Protein AF-A0A448MRI3-F1 (afdb_monomer)

Structure (mmCIF, N/CA/C/O backbone):
data_AF-A0A448MRI3-F1
#
_entry.id   AF-A0A448MRI3-F1
#
loop_
_atom_site.group_PDB
_atom_site.id
_atom_site.type_symbol
_atom_site.label_atom_id
_atom_site.label_alt_id
_atom_site.label_comp_id
_atom_site.label_asym_id
_atom_site.label_entity_id
_atom_site.label_seq_id
_atom_site.pdbx_PDB_ins_code
_atom_site.Cartn_x
_atom_site.Cartn_y
_atom_site.Cartn_z
_atom_site.occupancy
_atom_site.B_iso_or_equiv
_atom_site.auth_seq_id
_atom_site.auth_comp_id
_atom_site.auth_asym_id
_atom_site.auth_atom_id
_atom_site.pdbx_PDB_model_num
ATOM 1 N N . MET A 1 1 ? 18.150 -13.653 -16.104 1.00 41.75 1 MET A N 1
ATOM 2 C CA . MET A 1 1 ? 16.928 -14.267 -16.677 1.00 41.75 1 MET A CA 1
ATOM 3 C C . MET A 1 1 ? 15.712 -14.240 -15.730 1.00 41.75 1 MET A C 1
ATOM 5 O O . MET A 1 1 ? 14.700 -14.810 -16.100 1.00 41.75 1 MET A O 1
ATOM 9 N N . GLY A 1 2 ? 15.746 -13.558 -14.570 1.00 56.44 2 GLY A N 1
ATOM 10 C CA . GLY A 1 2 ? 14.645 -13.609 -13.586 1.00 56.44 2 GLY A CA 1
ATOM 11 C C . GLY A 1 2 ? 13.489 -12.618 -13.797 1.00 56.44 2 GLY A C 1
ATOM 12 O O . GLY A 1 2 ? 12.337 -12.988 -13.607 1.00 56.44 2 GLY A O 1
ATOM 13 N N . SER A 1 3 ? 13.754 -11.389 -14.257 1.00 57.41 3 SER A N 1
ATOM 14 C CA . SER A 1 3 ? 12.720 -10.339 -14.338 1.00 57.41 3 SER A CA 1
ATOM 15 C C . SER A 1 3 ? 11.561 -10.692 -15.276 1.00 57.41 3 SER A C 1
ATOM 17 O O . SER A 1 3 ? 10.407 -10.563 -14.894 1.00 57.41 3 SER A O 1
ATOM 19 N N . LYS A 1 4 ? 11.847 -11.243 -16.464 1.00 60.16 4 LYS A N 1
ATOM 20 C CA . LYS A 1 4 ? 10.817 -11.618 -17.455 1.00 60.16 4 LYS A CA 1
ATOM 21 C C . LYS A 1 4 ? 9.799 -12.648 -16.952 1.00 60.16 4 LYS A C 1
ATOM 23 O O . LYS A 1 4 ? 8.651 -12.596 -17.378 1.00 60.16 4 LYS A O 1
ATOM 28 N N . GLN A 1 5 ? 10.209 -13.588 -16.098 1.00 63.31 5 GLN A N 1
ATOM 29 C CA . GLN A 1 5 ? 9.302 -14.613 -15.567 1.00 63.31 5 GLN A CA 1
ATOM 30 C C . GLN A 1 5 ? 8.370 -14.029 -14.501 1.00 63.31 5 GLN A C 1
ATOM 32 O O . GLN A 1 5 ? 7.175 -14.301 -14.532 1.00 63.31 5 GLN A O 1
ATOM 37 N N . ILE A 1 6 ? 8.895 -13.171 -13.624 1.00 65.81 6 ILE A N 1
ATOM 38 C CA . ILE A 1 6 ? 8.119 -12.489 -12.577 1.00 65.81 6 ILE A CA 1
ATOM 39 C C . ILE A 1 6 ? 7.065 -11.571 -13.212 1.00 65.81 6 ILE A C 1
ATOM 41 O O . ILE A 1 6 ? 5.888 -11.635 -12.868 1.00 65.81 6 ILE A O 1
ATOM 45 N N . THR A 1 7 ? 7.468 -10.794 -14.222 1.00 66.19 7 THR A N 1
ATOM 46 C CA . THR A 1 7 ? 6.580 -9.931 -15.013 1.00 66.19 7 THR A CA 1
ATOM 47 C C . THR A 1 7 ? 5.433 -10.719 -15.661 1.00 66.19 7 THR A C 1
ATOM 49 O O . THR A 1 7 ? 4.293 -10.266 -15.630 1.00 66.19 7 THR A O 1
ATOM 52 N N . ALA A 1 8 ? 5.702 -11.909 -16.212 1.00 70.06 8 ALA A N 1
ATOM 53 C CA . ALA A 1 8 ? 4.675 -12.741 -16.845 1.00 70.06 8 ALA A CA 1
ATOM 54 C C . ALA A 1 8 ? 3.658 -13.303 -15.836 1.00 70.06 8 ALA A C 1
ATOM 56 O O . ALA A 1 8 ? 2.463 -13.301 -16.116 1.00 70.06 8 ALA A O 1
ATOM 57 N N . VAL A 1 9 ? 4.117 -13.736 -14.658 1.00 72.81 9 VAL A N 1
ATOM 58 C CA . VAL A 1 9 ? 3.240 -14.253 -13.592 1.00 72.81 9 VAL A CA 1
ATOM 59 C C . VAL A 1 9 ? 2.345 -13.147 -13.028 1.00 72.81 9 VAL A C 1
ATOM 61 O O . VAL A 1 9 ? 1.151 -13.356 -12.836 1.00 72.81 9 VAL A O 1
ATOM 64 N N . ILE A 1 10 ? 2.893 -11.949 -12.806 1.00 67.38 10 ILE A N 1
ATOM 65 C CA . ILE A 1 10 ? 2.117 -10.818 -12.280 1.00 67.38 10 ILE A CA 1
ATOM 66 C C . ILE A 1 10 ? 1.105 -10.313 -13.314 1.00 67.38 10 ILE A C 1
ATOM 68 O O . ILE A 1 10 ? -0.027 -9.997 -12.949 1.00 67.38 10 ILE A O 1
ATOM 72 N N . ALA A 1 11 ? 1.468 -10.278 -14.600 1.00 70.56 11 ALA A N 1
ATOM 73 C CA . ALA A 1 11 ? 0.528 -9.929 -15.664 1.00 70.56 11 ALA A CA 1
ATOM 74 C C . ALA A 1 11 ? -0.662 -10.902 -15.725 1.00 70.56 11 ALA A C 1
ATOM 76 O O . ALA A 1 11 ? -1.792 -10.461 -15.912 1.00 70.56 11 ALA A O 1
ATOM 77 N N . ASP A 1 12 ? -0.422 -12.200 -15.516 1.00 72.38 12 ASP A N 1
ATOM 78 C CA . ASP A 1 12 ? -1.470 -13.228 -15.500 1.00 72.38 12 ASP A CA 1
ATOM 79 C C . ASP A 1 12 ? -2.389 -13.097 -14.271 1.00 72.38 12 ASP A C 1
ATOM 81 O O . ASP A 1 12 ? -3.612 -13.147 -14.387 1.00 72.38 12 ASP A O 1
ATOM 85 N N . LEU A 1 13 ? -1.810 -12.822 -13.096 1.00 66.88 13 LEU A N 1
ATOM 86 C CA . LEU A 1 13 ? -2.554 -12.635 -11.843 1.00 66.88 13 LEU A CA 1
ATOM 87 C C . LEU A 1 13 ? -3.385 -11.344 -11.810 1.00 66.88 13 LEU A C 1
ATOM 89 O O . LEU A 1 13 ? -4.456 -11.309 -11.206 1.00 66.88 13 LEU A O 1
ATOM 93 N N . THR A 1 14 ? -2.882 -10.268 -12.418 1.00 65.31 14 THR A N 1
ATOM 94 C CA . THR A 1 14 ? -3.500 -8.929 -12.340 1.00 65.31 14 THR A CA 1
ATOM 95 C C . THR A 1 14 ? -4.305 -8.560 -13.584 1.00 65.31 14 THR A C 1
ATOM 97 O O . THR A 1 14 ? -5.141 -7.655 -13.526 1.00 65.31 14 THR A O 1
ATOM 100 N N . GLY A 1 15 ? -4.063 -9.237 -14.710 1.00 66.88 15 GLY A N 1
ATOM 101 C CA . GLY A 1 15 ? -4.610 -8.896 -16.023 1.00 66.88 15 GLY A CA 1
ATOM 102 C C . GLY A 1 15 ? -4.025 -7.616 -16.633 1.00 66.88 15 GLY A C 1
ATOM 103 O O . GLY A 1 15 ? -4.562 -7.119 -17.623 1.00 66.88 15 GLY A O 1
ATOM 104 N N . ILE A 1 16 ? -2.961 -7.052 -16.045 1.00 66.69 16 ILE A N 1
ATOM 105 C CA . ILE A 1 16 ? -2.378 -5.765 -16.441 1.00 66.69 16 ILE A CA 1
ATOM 106 C C . ILE A 1 16 ? -0.985 -5.992 -17.062 1.00 66.69 16 ILE A C 1
ATOM 108 O O . ILE A 1 16 ? -0.122 -6.602 -16.427 1.00 66.69 16 ILE A O 1
ATOM 112 N N . PRO A 1 17 ? -0.718 -5.493 -18.286 1.00 65.50 17 PRO A N 1
ATOM 113 C CA . PRO A 1 17 ? 0.592 -5.613 -18.921 1.00 65.50 17 PRO A CA 1
ATOM 114 C C . PRO A 1 17 ? 1.632 -4.725 -18.218 1.00 65.50 17 PRO A C 1
ATOM 116 O O . PRO A 1 17 ? 1.648 -3.509 -18.376 1.00 65.50 17 PRO A O 1
ATOM 119 N N . VAL A 1 18 ? 2.538 -5.343 -17.463 1.00 68.19 18 VAL A N 1
ATOM 120 C CA . VAL A 1 18 ? 3.601 -4.701 -16.654 1.00 68.19 18 VAL A CA 1
ATOM 121 C C . VAL A 1 18 ? 4.879 -4.375 -17.453 1.00 68.19 18 VAL A C 1
ATOM 123 O O . VAL A 1 18 ? 5.988 -4.319 -16.928 1.00 68.19 18 VAL A O 1
ATOM 126 N N . ASN A 1 19 ? 4.739 -4.175 -18.762 1.00 64.31 19 ASN A N 1
ATOM 127 C CA . ASN A 1 19 ? 5.841 -4.126 -19.729 1.00 64.31 19 ASN A CA 1
ATOM 128 C C . ASN A 1 19 ? 6.697 -2.850 -19.604 1.00 64.31 19 ASN A C 1
ATOM 130 O O . ASN A 1 19 ? 7.803 -2.800 -20.140 1.00 64.31 19 ASN A O 1
ATOM 134 N N . SER A 1 20 ? 6.152 -1.815 -18.959 1.00 64.75 20 SER A N 1
ATOM 135 C CA . SER A 1 20 ? 6.726 -0.473 -18.807 1.00 64.75 20 SER A CA 1
ATOM 136 C C . SER A 1 20 ? 7.481 -0.257 -17.493 1.00 64.75 20 SER A C 1
ATOM 138 O O . SER A 1 20 ? 8.058 0.812 -17.322 1.00 64.75 20 SER A O 1
ATOM 140 N N . MET A 1 21 ? 7.488 -1.235 -16.580 1.00 70.75 21 MET A N 1
ATOM 141 C CA . MET A 1 21 ? 8.011 -1.078 -15.220 1.00 70.75 21 MET A CA 1
ATOM 142 C C . MET A 1 21 ? 9.389 -1.717 -15.040 1.00 70.75 21 MET A C 1
ATOM 144 O O . MET A 1 21 ? 9.695 -2.768 -15.612 1.00 70.75 21 MET A O 1
ATOM 148 N N . THR A 1 22 ? 10.213 -1.109 -14.189 1.00 75.94 22 THR A N 1
ATOM 149 C CA . THR A 1 22 ? 11.444 -1.739 -13.702 1.00 75.94 22 THR A CA 1
ATOM 150 C C . THR A 1 22 ? 11.120 -2.893 -12.745 1.00 75.94 22 THR A C 1
ATOM 152 O O . THR A 1 22 ? 10.048 -2.952 -12.141 1.00 75.94 22 THR A O 1
ATOM 155 N N . GLY A 1 23 ? 12.056 -3.837 -12.593 1.00 75.00 23 GLY A N 1
ATOM 156 C CA . GLY A 1 23 ? 11.889 -4.952 -11.652 1.00 75.00 23 GLY A CA 1
ATOM 157 C C . GLY A 1 23 ? 11.701 -4.486 -10.202 1.00 75.00 23 GLY A C 1
ATOM 158 O O . GLY A 1 23 ? 10.925 -5.089 -9.462 1.00 75.00 23 GLY A O 1
ATOM 159 N N . ASP A 1 24 ? 12.341 -3.380 -9.829 1.00 77.94 24 ASP A N 1
ATOM 160 C CA . ASP A 1 24 ? 12.271 -2.819 -8.479 1.00 77.94 24 ASP A CA 1
ATOM 161 C C . ASP A 1 24 ? 10.913 -2.148 -8.221 1.00 77.94 24 ASP A C 1
ATOM 163 O O . ASP A 1 24 ? 10.297 -2.391 -7.186 1.00 77.94 24 ASP A O 1
ATOM 167 N N . GLU A 1 25 ? 10.389 -1.374 -9.181 1.00 77.25 25 GLU A N 1
ATOM 168 C CA . GLU A 1 25 ? 9.035 -0.795 -9.103 1.00 77.25 25 GLU A CA 1
ATOM 169 C C . GLU A 1 25 ? 7.959 -1.880 -9.005 1.00 77.25 25 GLU A C 1
ATOM 171 O O . GLU A 1 25 ? 7.009 -1.756 -8.231 1.00 77.25 25 GLU A O 1
ATOM 176 N N . LEU A 1 26 ? 8.121 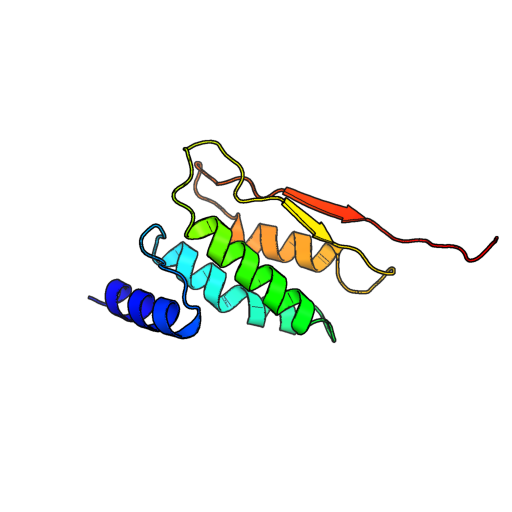-2.964 -9.770 1.00 79.00 26 LEU A N 1
ATOM 177 C CA . LEU A 1 26 ? 7.205 -4.100 -9.742 1.00 79.00 26 LEU A CA 1
ATOM 178 C C . LEU A 1 26 ? 7.227 -4.816 -8.390 1.00 79.00 26 LEU A C 1
ATOM 180 O O . LEU A 1 26 ? 6.169 -5.170 -7.871 1.00 79.00 26 LEU A O 1
ATOM 184 N N . THR A 1 27 ? 8.413 -4.995 -7.810 1.00 83.06 27 THR A N 1
ATOM 185 C CA . THR A 1 27 ? 8.582 -5.619 -6.490 1.00 83.06 27 THR A CA 1
ATOM 186 C C . THR A 1 27 ? 7.915 -4.772 -5.409 1.00 83.06 27 THR A C 1
ATOM 188 O O . THR A 1 27 ? 7.029 -5.268 -4.716 1.00 83.06 27 THR A O 1
ATOM 191 N N . LYS A 1 28 ? 8.226 -3.468 -5.365 1.00 84.75 28 LYS A N 1
ATOM 192 C CA . LYS A 1 28 ? 7.607 -2.507 -4.438 1.00 84.75 28 LYS A CA 1
ATOM 193 C C . LYS A 1 28 ? 6.076 -2.504 -4.535 1.00 84.75 28 LYS A C 1
ATOM 195 O O . LYS A 1 28 ? 5.371 -2.489 -3.531 1.00 84.75 28 LYS A O 1
ATOM 200 N N . LEU A 1 29 ? 5.516 -2.539 -5.747 1.00 83.75 29 LEU A N 1
ATOM 201 C CA . LEU A 1 29 ? 4.058 -2.588 -5.896 1.00 83.75 29 LEU A CA 1
ATOM 202 C C . LEU A 1 29 ? 3.444 -3.913 -5.445 1.00 83.75 29 LEU A C 1
ATOM 204 O O . LEU A 1 29 ? 2.351 -3.898 -4.885 1.00 83.75 29 LEU A O 1
ATOM 208 N N . THR A 1 30 ? 4.135 -5.029 -5.671 1.00 85.94 30 THR A N 1
ATOM 209 C CA . THR A 1 30 ? 3.642 -6.367 -5.313 1.00 85.94 30 THR A CA 1
ATOM 210 C C . THR A 1 30 ? 3.605 -6.573 -3.797 1.00 85.94 30 THR A C 1
ATOM 212 O O . THR A 1 30 ? 2.687 -7.219 -3.298 1.00 85.94 30 THR A O 1
ATOM 215 N N . GLU A 1 31 ? 4.562 -6.000 -3.064 1.00 90.06 31 GLU A N 1
ATOM 216 C CA . GLU A 1 31 ? 4.660 -6.090 -1.597 1.00 90.06 31 GLU A CA 1
ATOM 217 C C . GLU A 1 31 ? 3.728 -5.100 -0.872 1.00 90.06 31 GLU A C 1
ATOM 219 O O . GLU A 1 31 ? 3.327 -5.328 0.272 1.00 90.06 31 GLU A O 1
ATOM 224 N N . LEU A 1 32 ? 3.318 -4.018 -1.546 1.00 89.25 32 LEU A N 1
ATOM 225 C CA . LEU A 1 32 ? 2.516 -2.942 -0.960 1.00 89.25 32 LEU A CA 1
ATOM 226 C C . LEU A 1 32 ? 1.246 -3.420 -0.218 1.00 89.25 32 LEU A C 1
ATOM 228 O O . LEU A 1 32 ? 0.990 -2.912 0.876 1.00 89.25 32 LEU A O 1
ATOM 232 N N . PRO A 1 33 ? 0.426 -4.362 -0.731 1.00 92.56 33 PRO A N 1
ATOM 233 C CA . PRO A 1 33 ? -0.765 -4.813 -0.013 1.00 92.56 33 PRO A CA 1
ATOM 234 C C . PRO A 1 33 ? -0.452 -5.474 1.330 1.00 92.56 33 PRO A C 1
ATOM 236 O O . PRO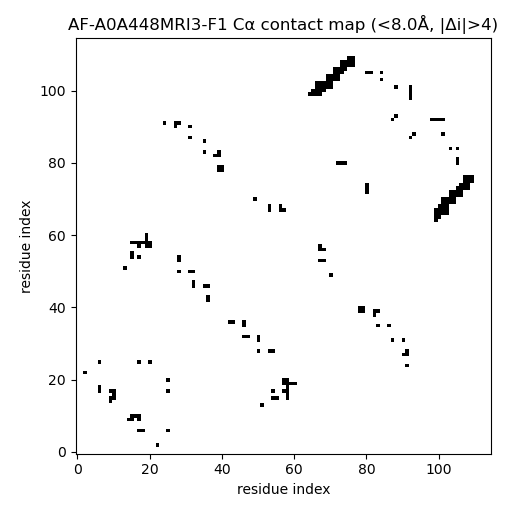 A 1 33 ? -1.210 -5.284 2.280 1.00 92.56 33 PRO A O 1
ATOM 239 N N . GLU A 1 34 ? 0.627 -6.248 1.417 1.00 93.94 34 GLU A N 1
ATOM 240 C CA . GLU A 1 34 ? 1.042 -6.920 2.651 1.00 93.94 34 GLU A CA 1
ATOM 241 C C . GLU A 1 34 ? 1.463 -5.879 3.693 1.00 93.94 34 GLU A C 1
ATOM 243 O O . GLU A 1 34 ? 0.878 -5.814 4.776 1.00 93.94 34 GLU A O 1
ATOM 248 N N . ILE A 1 35 ? 2.339 -4.953 3.292 1.00 92.88 35 ILE A N 1
ATOM 249 C CA . ILE A 1 35 ? 2.815 -3.838 4.125 1.00 92.88 35 ILE A CA 1
ATOM 250 C C . ILE A 1 35 ? 1.645 -3.001 4.661 1.00 92.88 35 ILE A C 1
ATOM 252 O O . ILE A 1 35 ? 1.588 -2.673 5.851 1.00 92.88 35 ILE A O 1
ATOM 256 N N . LEU A 1 36 ? 0.676 -2.671 3.802 1.00 92.75 36 LEU A N 1
ATOM 257 C CA . LEU A 1 36 ? -0.496 -1.899 4.209 1.00 92.75 36 LEU A CA 1
ATOM 258 C C . LEU A 1 36 ? -1.406 -2.699 5.159 1.00 92.75 36 LEU A C 1
ATOM 260 O O . LEU A 1 36 ? -1.907 -2.130 6.128 1.00 92.75 36 LEU A O 1
ATOM 264 N N . ASN A 1 37 ? -1.626 -4.001 4.935 1.00 95.00 37 ASN A N 1
ATOM 265 C CA . ASN A 1 37 ? -2.473 -4.831 5.811 1.00 95.00 37 ASN A CA 1
ATOM 266 C C . ASN A 1 37 ? -1.839 -5.077 7.197 1.00 95.00 37 ASN A C 1
ATOM 268 O O . ASN A 1 37 ? -2.553 -5.247 8.200 1.00 95.00 37 ASN A O 1
ATOM 272 N N . ASP A 1 38 ? -0.511 -5.044 7.290 1.00 94.62 38 ASP A N 1
ATOM 273 C CA . ASP A 1 38 ? 0.200 -5.141 8.565 1.00 94.62 38 ASP A CA 1
ATOM 274 C C . ASP A 1 38 ? -0.081 -3.946 9.477 1.00 94.62 38 ASP A C 1
ATOM 276 O O . ASP A 1 38 ? -0.240 -4.122 10.690 1.00 94.62 38 ASP A O 1
ATOM 280 N N . ASN A 1 39 ? -0.279 -2.763 8.897 1.00 89.06 39 ASN A N 1
ATOM 281 C CA . ASN A 1 39 ? -0.433 -1.515 9.643 1.00 89.06 39 ASN A CA 1
ATOM 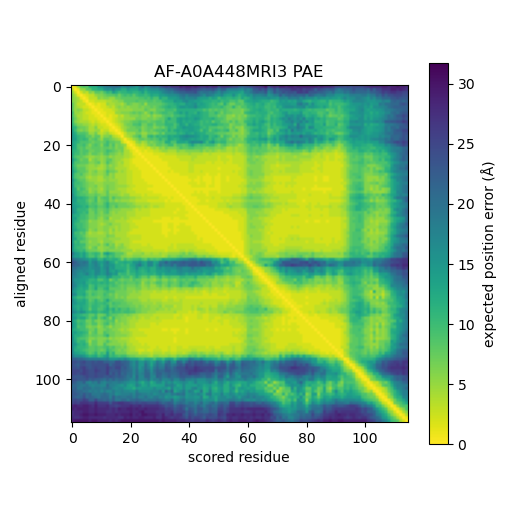282 C C . ASN A 1 39 ? -1.882 -1.002 9.690 1.00 89.06 39 ASN A C 1
ATOM 284 O O . ASN A 1 39 ? -2.287 -0.348 10.652 1.00 89.06 39 ASN A O 1
ATOM 288 N N . ILE A 1 40 ? -2.706 -1.338 8.695 1.00 92.12 40 ILE A N 1
ATOM 289 C CA . ILE A 1 40 ? -4.080 -0.843 8.552 1.00 92.12 40 ILE A CA 1
ATOM 290 C C . ILE A 1 40 ? -5.059 -2.010 8.684 1.00 92.12 40 ILE A C 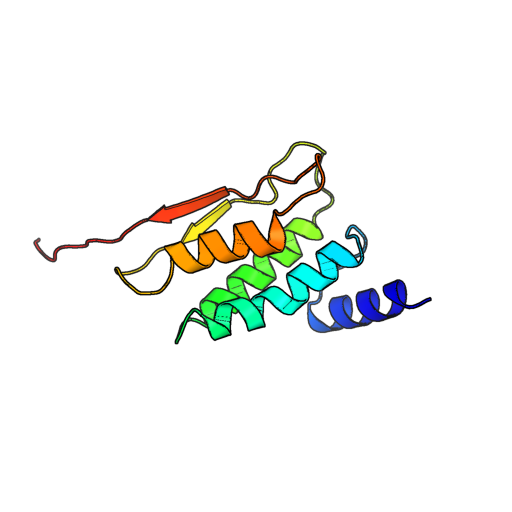1
ATOM 292 O O . ILE A 1 40 ? -5.232 -2.833 7.786 1.00 92.12 40 ILE A O 1
ATOM 296 N N . LYS A 1 41 ? -5.753 -2.069 9.822 1.00 92.12 41 LYS A N 1
ATOM 297 C CA . LYS A 1 41 ? -6.664 -3.176 10.140 1.00 92.12 41 LYS A CA 1
ATOM 298 C C . LYS A 1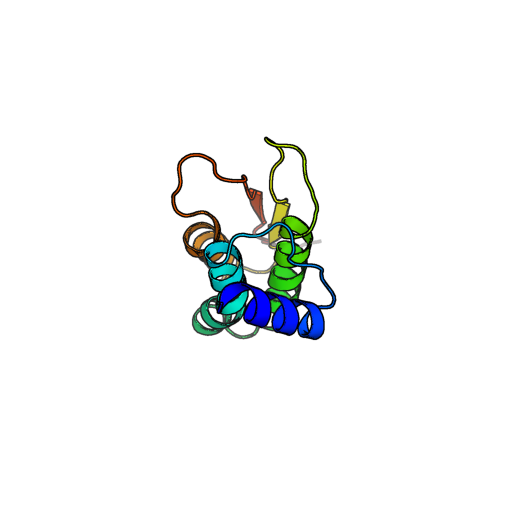 41 ? -8.077 -2.938 9.606 1.00 92.12 41 LYS A C 1
ATOM 300 O O . LYS A 1 41 ? -8.637 -1.851 9.738 1.00 92.12 41 LYS A O 1
ATOM 305 N N . GLY A 1 42 ? -8.669 -3.986 9.029 1.00 91.25 42 GLY A N 1
ATOM 306 C CA . GLY A 1 42 ? -10.067 -3.992 8.582 1.00 91.25 42 GLY A CA 1
ATOM 307 C C . GLY A 1 42 ? -10.352 -3.203 7.300 1.00 91.25 42 GLY A C 1
ATOM 308 O O . GLY A 1 42 ? -11.511 -2.897 7.038 1.00 91.25 42 GLY A O 1
ATOM 309 N N . GLN A 1 43 ? -9.326 -2.858 6.511 1.00 91.88 43 GLN A N 1
ATOM 310 C CA . GLN A 1 43 ? -9.464 -2.093 5.259 1.00 91.88 43 GLN A CA 1
ATOM 311 C C . GLN A 1 43 ? -8.924 -2.845 4.029 1.00 91.88 43 GLN A C 1
ATOM 313 O O . GLN A 1 43 ? -8.592 -2.221 3.023 1.00 91.88 43 GLN A O 1
ATOM 318 N N . SER A 1 44 ? -8.850 -4.180 4.074 1.00 91.25 44 SER A N 1
ATOM 319 C CA . SER A 1 44 ? -8.226 -5.002 3.022 1.00 91.25 44 SER A CA 1
ATOM 320 C C . SER A 1 44 ? -8.828 -4.774 1.631 1.00 91.25 44 SER A C 1
ATOM 322 O O . SER A 1 44 ? -8.089 -4.681 0.658 1.00 91.25 44 SER A O 1
ATOM 324 N N . GLN A 1 45 ? -10.147 -4.570 1.534 1.00 90.44 45 GLN A N 1
ATOM 325 C CA . GLN A 1 45 ? -10.797 -4.232 0.262 1.00 90.44 45 GLN A CA 1
ATOM 326 C C . GLN A 1 45 ? -10.331 -2.870 -0.282 1.00 90.44 45 GLN A C 1
ATOM 328 O O . GLN A 1 45 ? -10.095 -2.731 -1.477 1.00 90.44 45 GLN A O 1
ATOM 333 N N . ALA A 1 46 ? -10.184 -1.852 0.574 1.00 90.00 46 ALA A N 1
ATOM 334 C CA . ALA A 1 46 ? -9.693 -0.541 0.150 1.00 90.00 46 ALA A CA 1
ATOM 335 C C . ALA A 1 46 ? -8.226 -0.618 -0.301 1.00 90.00 46 ALA A C 1
ATOM 337 O O . ALA A 1 46 ? -7.863 -0.015 -1.309 1.00 90.00 46 ALA A O 1
ATOM 338 N N . ILE A 1 47 ? -7.411 -1.406 0.405 1.00 92.56 47 ILE A N 1
ATOM 339 C CA . ILE A 1 47 ? -6.010 -1.677 0.059 1.00 92.56 47 ILE A CA 1
ATOM 340 C C . ILE A 1 47 ? -5.908 -2.357 -1.314 1.00 92.56 47 ILE A C 1
ATOM 342 O O . ILE A 1 47 ? -5.111 -1.932 -2.147 1.00 92.56 47 ILE A O 1
ATOM 346 N N . GLU A 1 48 ? -6.754 -3.348 -1.599 1.00 90.38 48 GLU A N 1
ATOM 347 C CA . GLU A 1 48 ? -6.797 -4.017 -2.906 1.00 90.38 48 GLU A CA 1
ATOM 348 C C . GLU A 1 48 ? -7.148 -3.041 -4.044 1.00 90.38 48 GLU A C 1
ATOM 350 O O . GLU A 1 48 ? -6.509 -3.049 -5.099 1.00 90.38 48 GLU A O 1
ATOM 355 N N . GLN A 1 49 ? -8.118 -2.144 -3.826 1.00 88.88 49 GLN A N 1
ATOM 356 C CA . GLN A 1 49 ? -8.472 -1.116 -4.814 1.00 88.88 49 GLN A CA 1
ATOM 357 C C . GLN A 1 49 ? -7.325 -0.129 -5.057 1.00 88.88 49 GLN A C 1
ATOM 359 O O . GLN A 1 49 ? -7.060 0.247 -6.200 1.00 88.88 49 GLN A O 1
ATOM 364 N N . ILE A 1 50 ? -6.627 0.280 -3.995 1.00 88.19 50 ILE A N 1
ATOM 365 C CA . ILE A 1 50 ? -5.433 1.126 -4.089 1.00 88.19 50 ILE A CA 1
ATOM 366 C C . ILE A 1 50 ? -4.360 0.430 -4.930 1.00 88.19 50 ILE A C 1
ATOM 368 O O . ILE A 1 50 ? -3.855 1.026 -5.881 1.00 88.19 50 ILE A O 1
ATOM 372 N N . HIS A 1 51 ? -4.064 -0.836 -4.630 1.00 87.88 51 HIS A N 1
ATOM 373 C CA . HIS A 1 51 ? -3.072 -1.631 -5.348 1.00 87.88 51 HIS A CA 1
ATOM 374 C C . HIS A 1 51 ? -3.402 -1.743 -6.843 1.00 87.88 51 HIS A C 1
ATOM 376 O O . HIS A 1 51 ? -2.563 -1.432 -7.688 1.00 87.88 51 HIS A O 1
ATOM 382 N N . LYS A 1 52 ? -4.652 -2.075 -7.186 1.00 84.25 52 LYS A N 1
ATOM 383 C CA . LYS A 1 52 ? -5.102 -2.164 -8.583 1.00 84.25 52 LYS A CA 1
ATOM 384 C C . LYS A 1 52 ? -4.991 -0.830 -9.327 1.00 84.25 52 LYS A C 1
ATOM 386 O O . LYS A 1 52 ? -4.570 -0.800 -10.486 1.00 84.25 52 LYS A O 1
ATOM 391 N N . ASN A 1 53 ? -5.347 0.274 -8.672 1.00 83.19 53 ASN A N 1
ATOM 392 C CA . ASN A 1 53 ? -5.235 1.609 -9.259 1.00 83.19 53 ASN A CA 1
ATOM 393 C C . ASN A 1 53 ? -3.773 1.997 -9.516 1.00 83.19 53 ASN A C 1
ATOM 395 O O . ASN A 1 53 ? -3.475 2.563 -10.565 1.00 83.19 53 ASN A O 1
ATOM 399 N N . LEU A 1 54 ? -2.861 1.667 -8.597 1.00 82.00 54 LEU A N 1
ATOM 400 C CA . LEU A 1 54 ? -1.431 1.935 -8.760 1.00 82.00 54 LEU A CA 1
ATOM 401 C C . LEU A 1 54 ? -0.797 1.071 -9.860 1.00 82.00 54 LEU A C 1
ATOM 403 O O . LEU A 1 54 ? -0.056 1.602 -10.684 1.00 82.00 54 LEU A O 1
ATOM 407 N N . LEU A 1 55 ? -1.147 -0.217 -9.938 1.00 80.06 55 LEU A N 1
ATOM 408 C CA . LEU A 1 55 ? -0.743 -1.094 -11.045 1.00 80.06 55 LEU A CA 1
ATOM 409 C C . LEU A 1 55 ? -1.199 -0.534 -12.397 1.00 80.06 55 LEU A C 1
ATOM 411 O O . LEU A 1 55 ? -0.418 -0.458 -13.342 1.00 80.06 55 LEU A O 1
ATOM 415 N N . THR A 1 56 ? -2.454 -0.085 -12.472 1.00 78.44 56 THR A N 1
ATOM 416 C CA . THR A 1 56 ? -3.007 0.529 -13.688 1.00 78.44 56 THR A CA 1
ATOM 417 C C . THR A 1 56 ? -2.250 1.807 -14.051 1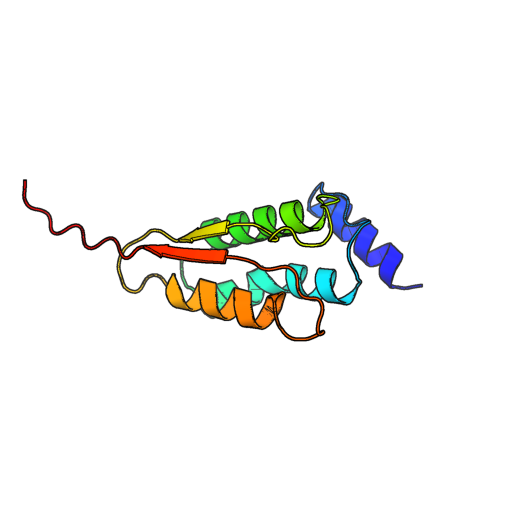.00 78.44 56 THR A C 1
ATOM 419 O O . THR A 1 56 ? -1.917 2.020 -15.212 1.00 78.44 56 THR A O 1
ATOM 422 N N . ALA A 1 57 ? -1.936 2.643 -13.058 1.00 76.06 57 ALA A N 1
ATOM 423 C CA . ALA A 1 57 ? -1.202 3.887 -13.254 1.00 76.06 57 ALA A CA 1
ATOM 424 C C . ALA A 1 57 ? 0.237 3.681 -13.761 1.00 76.06 57 ALA A C 1
ATOM 426 O O . ALA A 1 57 ? 0.739 4.540 -14.484 1.00 76.06 57 ALA A O 1
ATOM 427 N N . MET A 1 58 ? 0.892 2.571 -13.400 1.00 73.06 58 MET A N 1
ATOM 428 C CA . MET A 1 58 ? 2.251 2.245 -13.860 1.00 73.06 58 MET A CA 1
ATOM 429 C C . MET A 1 58 ? 2.298 1.509 -15.204 1.00 73.06 58 MET A C 1
ATOM 431 O O . MET A 1 58 ? 3.263 1.655 -15.959 1.00 73.06 58 MET A O 1
ATOM 435 N N . ALA A 1 59 ? 1.258 0.740 -15.527 1.00 72.38 59 ALA A N 1
ATOM 436 C CA . ALA A 1 59 ? 1.107 0.115 -16.840 1.00 72.38 59 ALA A CA 1
ATOM 437 C C . ALA A 1 59 ? 0.726 1.121 -17.938 1.00 72.38 59 ALA A C 1
ATOM 439 O O . ALA A 1 59 ? 0.992 0.889 -19.120 1.00 72.38 59 ALA A O 1
ATOM 440 N N . ASP A 1 60 ? 0.101 2.240 -17.559 1.00 65.31 60 ASP A N 1
ATOM 441 C CA . ASP A 1 60 ? -0.245 3.311 -18.486 1.00 65.31 60 ASP A CA 1
ATOM 442 C C . ASP A 1 60 ? 1.040 3.997 -18.987 1.00 65.31 60 ASP A C 1
ATOM 444 O O . ASP A 1 60 ? 1.792 4.609 -18.226 1.00 65.31 60 ASP A O 1
ATOM 448 N N . LEU A 1 61 ? 1.306 3.868 -20.291 1.00 54.59 61 LEU A N 1
ATOM 449 C CA . LEU A 1 61 ? 2.453 4.432 -21.010 1.00 54.59 61 LEU A CA 1
ATOM 450 C C . LEU A 1 61 ? 2.349 5.965 -21.049 1.00 54.59 61 LEU A C 1
ATOM 452 O O . LEU A 1 61 ? 1.992 6.567 -22.065 1.00 54.59 61 LEU A O 1
ATOM 456 N N . ARG A 1 62 ? 2.596 6.621 -19.917 1.00 57.94 62 ARG A N 1
ATOM 457 C CA . ARG A 1 62 ? 2.341 8.053 -19.758 1.00 57.94 62 ARG A CA 1
ATOM 458 C C . ARG A 1 62 ? 3.535 8.919 -20.130 1.00 57.94 62 ARG A C 1
ATOM 460 O O . ARG A 1 62 ? 4.699 8.548 -20.011 1.00 57.94 62 ARG A O 1
ATOM 467 N N . ARG A 1 63 ? 3.207 10.129 -20.590 1.00 55.72 63 ARG A N 1
AT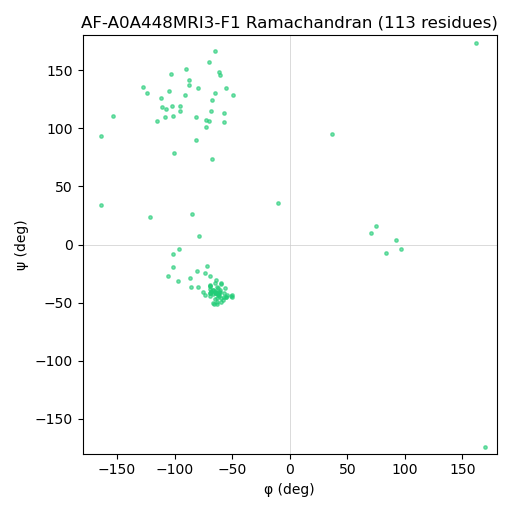OM 468 C CA . ARG A 1 63 ? 4.165 11.193 -20.900 1.00 55.72 63 ARG A CA 1
ATOM 469 C C . ARG A 1 63 ? 5.045 11.487 -19.686 1.00 55.72 63 ARG A C 1
ATOM 471 O O . ARG A 1 63 ? 4.542 11.700 -18.584 1.00 55.72 63 ARG A O 1
ATOM 478 N N . ALA A 1 64 ? 6.348 11.606 -19.927 1.00 59.66 64 ALA A N 1
ATOM 479 C CA . ALA A 1 64 ? 7.283 12.128 -18.941 1.00 59.66 64 ALA A CA 1
ATOM 480 C C . ALA A 1 64 ? 6.749 13.447 -18.343 1.00 59.66 64 ALA A C 1
ATOM 482 O O . ALA A 1 64 ? 6.350 14.354 -19.077 1.00 59.66 64 ALA A O 1
ATOM 483 N N . GLY A 1 65 ? 6.710 13.534 -17.011 1.00 62.44 65 GLY A N 1
ATOM 484 C CA . GLY A 1 65 ? 6.262 14.722 -16.277 1.00 62.44 65 GLY A CA 1
ATOM 485 C C . GLY A 1 65 ? 4.800 14.726 -15.811 1.00 62.44 65 GLY A C 1
ATOM 486 O O . GLY A 1 65 ? 4.417 15.660 -15.106 1.00 62.44 65 GLY A O 1
ATOM 487 N N . THR A 1 66 ? 3.980 13.716 -16.134 1.00 64.38 66 THR A N 1
ATOM 488 C CA . THR A 1 66 ? 2.634 13.592 -15.539 1.00 64.38 66 THR A CA 1
ATOM 489 C C . THR A 1 66 ? 2.657 12.819 -14.218 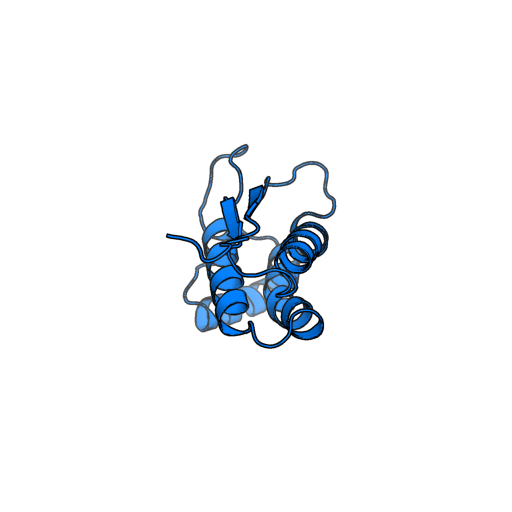1.00 64.38 66 THR A C 1
ATOM 491 O O . THR A 1 66 ? 3.393 11.838 -14.113 1.00 64.38 66 THR A O 1
ATOM 494 N N . PRO A 1 67 ? 1.852 13.217 -13.214 1.00 65.88 67 PRO A N 1
ATOM 495 C CA . PRO A 1 67 ? 1.714 12.452 -11.982 1.00 65.88 67 PRO A CA 1
ATOM 496 C C . PRO A 1 67 ? 1.180 11.036 -12.254 1.00 65.88 67 PRO A C 1
ATOM 498 O O . PRO A 1 67 ? 0.340 10.847 -13.138 1.00 65.88 67 PRO A O 1
ATOM 501 N N . LEU A 1 68 ? 1.637 10.064 -11.454 1.00 68.38 68 LEU A N 1
ATOM 502 C CA . LEU A 1 68 ? 1.156 8.671 -11.449 1.00 68.38 68 LEU A CA 1
ATOM 503 C C . LEU A 1 68 ? -0.374 8.635 -11.352 1.00 68.38 68 LEU A C 1
ATOM 505 O O . LEU A 1 68 ? -1.060 7.950 -12.100 1.00 68.38 68 LEU A O 1
ATOM 509 N N . GLY A 1 69 ? -0.916 9.473 -10.475 1.00 72.44 69 GLY A N 1
ATOM 510 C CA . GLY A 1 69 ? -2.343 9.628 -10.271 1.00 72.44 69 GLY A CA 1
ATOM 511 C C . GLY A 1 69 ? -2.627 10.457 -9.029 1.00 72.44 69 GLY A C 1
ATOM 512 O O . GLY A 1 69 ? -1.715 10.996 -8.393 1.00 72.44 69 GLY A O 1
ATOM 513 N N . ALA A 1 70 ? -3.909 10.543 -8.691 1.00 75.62 70 ALA A N 1
ATOM 514 C CA . ALA A 1 70 ? -4.362 11.115 -7.437 1.00 75.62 70 ALA A CA 1
ATOM 515 C C . ALA A 1 70 ? -5.217 10.091 -6.690 1.00 75.62 70 ALA A C 1
ATOM 517 O O . ALA A 1 70 ? -6.144 9.522 -7.267 1.00 75.62 70 ALA A O 1
ATOM 518 N N . LEU A 1 71 ? -4.913 9.872 -5.412 1.00 80.38 71 LEU A N 1
ATOM 519 C CA . LEU A 1 71 ? -5.741 9.067 -4.520 1.00 80.38 71 LEU A CA 1
ATOM 520 C C . LEU A 1 71 ? -6.495 9.984 -3.567 1.00 80.38 71 LEU A C 1
ATOM 522 O O . LEU A 1 71 ? -5.899 10.857 -2.936 1.00 80.38 71 LEU A O 1
ATOM 526 N N . LEU A 1 72 ? -7.799 9.749 -3.435 1.00 84.50 72 LEU A N 1
ATOM 527 C CA . LEU A 1 72 ? -8.641 10.409 -2.449 1.00 84.50 72 LEU A CA 1
ATOM 528 C C . LEU A 1 72 ? -9.020 9.414 -1.349 1.00 84.50 72 LEU A C 1
ATOM 530 O O . LEU A 1 72 ? -9.817 8.505 -1.572 1.00 84.50 72 LEU A O 1
ATOM 534 N N . LEU A 1 73 ? -8.472 9.609 -0.150 1.00 86.44 73 LEU A N 1
ATOM 535 C CA . LEU A 1 73 ? -8.773 8.775 1.012 1.00 86.44 73 LEU A CA 1
ATOM 536 C C . LEU A 1 73 ? -9.876 9.437 1.846 1.00 86.44 73 LEU A C 1
ATOM 538 O O . LEU A 1 73 ? -9.703 10.549 2.354 1.00 86.44 73 LEU A O 1
ATOM 542 N N . VAL A 1 74 ? -11.014 8.751 1.997 1.00 86.19 74 VAL A N 1
ATOM 543 C CA . VAL A 1 74 ? -12.211 9.263 2.690 1.00 86.19 74 VAL A CA 1
ATOM 544 C C . VAL A 1 74 ? -12.671 8.277 3.756 1.00 86.19 74 VAL A C 1
ATOM 546 O O . VAL A 1 74 ? -12.751 7.080 3.514 1.00 86.19 74 VAL A O 1
ATOM 549 N N . GLY A 1 75 ? -13.001 8.785 4.944 1.00 84.88 75 GLY A N 1
ATOM 550 C CA . GLY A 1 75 ? -13.477 7.959 6.054 1.00 84.88 75 GLY A CA 1
ATOM 551 C C . GLY A 1 75 ? -13.370 8.653 7.415 1.00 84.88 75 GLY A C 1
ATOM 552 O O . GLY A 1 75 ? -12.778 9.740 7.501 1.00 84.88 75 GLY A O 1
ATOM 553 N N . PRO A 1 76 ? -13.904 8.038 8.487 1.00 84.50 76 PRO A N 1
ATOM 554 C CA . PRO A 1 76 ? -13.868 8.597 9.839 1.00 84.50 76 PRO A CA 1
ATOM 555 C C . PRO A 1 76 ? -12.435 8.693 10.384 1.00 84.50 76 PRO A C 1
ATOM 557 O O . PRO A 1 76 ? -11.488 8.163 9.797 1.00 84.50 76 PRO A O 1
ATOM 560 N N . SER A 1 77 ? -12.230 9.433 11.474 1.00 84.88 77 SER A N 1
ATOM 561 C CA . SER A 1 77 ? -10.905 9.522 12.110 1.00 84.88 77 SER A CA 1
ATOM 562 C C . SER A 1 77 ? -10.431 8.145 12.598 1.00 84.88 77 SER A C 1
ATOM 564 O O . SER A 1 77 ? -11.248 7.312 12.970 1.00 84.88 77 SER A O 1
ATOM 566 N N . GLY A 1 78 ? -9.117 7.904 12.586 1.00 85.56 78 GLY A N 1
ATOM 567 C CA . GLY A 1 78 ? -8.515 6.680 13.135 1.00 85.56 78 GLY A CA 1
ATOM 568 C C . GLY A 1 78 ? -8.493 5.447 12.220 1.00 85.56 78 GLY A C 1
ATOM 569 O O . GLY A 1 78 ? -7.815 4.489 12.549 1.00 85.56 78 GLY A O 1
ATOM 570 N N . VAL A 1 79 ? -9.139 5.465 11.046 1.00 88.38 79 VAL A N 1
ATOM 571 C CA . VAL A 1 79 ? -9.181 4.296 10.126 1.00 88.38 79 VAL A CA 1
ATOM 572 C C . VAL A 1 79 ? -7.918 4.073 9.282 1.00 88.38 79 VAL A C 1
ATOM 574 O O . VAL A 1 79 ? -7.934 3.268 8.360 1.00 88.38 79 VAL A O 1
ATOM 577 N N . GLY A 1 80 ? -6.844 4.822 9.534 1.00 88.19 80 GLY A N 1
ATOM 578 C CA . GLY A 1 80 ? -5.567 4.632 8.835 1.00 88.19 80 GLY A CA 1
ATOM 579 C C . GLY A 1 80 ? -5.338 5.473 7.575 1.00 88.19 80 GLY A C 1
ATOM 580 O O . GLY A 1 80 ? -4.282 5.346 6.986 1.00 88.19 80 GLY A O 1
ATOM 581 N N . LYS A 1 81 ? -6.232 6.399 7.184 1.00 88.31 81 LYS A N 1
ATOM 582 C CA . LYS A 1 81 ? -6.049 7.233 5.963 1.00 88.31 81 LYS A CA 1
ATOM 583 C C . LYS A 1 81 ? -4.680 7.921 5.859 1.00 88.31 81 LYS A C 1
ATOM 585 O O . LYS A 1 81 ? -4.098 7.982 4.785 1.00 88.31 81 LYS A O 1
ATOM 590 N N . THR A 1 82 ? -4.209 8.511 6.958 1.00 87.88 82 THR A N 1
ATOM 591 C CA . THR A 1 82 ? -2.916 9.213 6.977 1.00 87.88 82 THR A CA 1
ATOM 592 C C . THR A 1 82 ? -1.767 8.225 6.851 1.00 87.88 82 THR A C 1
ATOM 594 O O . THR A 1 82 ? -0.888 8.443 6.029 1.00 87.88 82 THR A O 1
ATOM 597 N N . GLU A 1 83 ? -1.837 7.121 7.589 1.00 89.44 83 GLU A N 1
ATOM 598 C CA . GLU A 1 83 ? -0.850 6.044 7.545 1.00 89.44 83 GLU A CA 1
ATOM 599 C C . GLU A 1 83 ? -0.736 5.447 6.140 1.00 89.44 83 GLU A C 1
ATOM 601 O O . GLU A 1 83 ? 0.352 5.357 5.593 1.00 89.44 83 GLU A O 1
ATOM 606 N N . THR A 1 84 ? -1.871 5.160 5.491 1.00 90.06 84 THR A N 1
ATOM 607 C CA . THR A 1 84 ? -1.912 4.680 4.104 1.00 90.06 84 THR A CA 1
ATOM 608 C C . THR A 1 84 ? -1.179 5.625 3.156 1.00 90.06 84 THR A C 1
ATOM 610 O O . THR A 1 84 ? -0.415 5.175 2.311 1.00 90.06 84 THR A O 1
ATOM 613 N N . ALA A 1 85 ? -1.400 6.937 3.278 1.00 86.12 85 ALA A N 1
ATOM 614 C CA . ALA A 1 85 ? -0.743 7.913 2.414 1.00 86.12 85 ALA A CA 1
ATOM 615 C C . ALA A 1 85 ? 0.775 7.977 2.650 1.00 86.12 85 ALA A C 1
ATOM 617 O O . ALA A 1 85 ? 1.517 8.099 1.678 1.00 86.12 85 ALA A O 1
ATOM 618 N N . ILE A 1 86 ? 1.216 7.889 3.910 1.00 86.00 86 ILE A N 1
ATOM 619 C CA . ILE A 1 86 ? 2.635 7.884 4.290 1.00 86.00 86 ILE A CA 1
ATOM 620 C C . ILE A 1 86 ? 3.315 6.619 3.764 1.00 86.00 86 ILE A C 1
ATOM 622 O O . ILE A 1 86 ? 4.281 6.728 3.022 1.00 86.00 86 ILE A O 1
ATOM 626 N N . GLN A 1 87 ? 2.753 5.439 4.031 1.00 88.06 87 GLN A N 1
ATOM 627 C CA . GLN A 1 87 ? 3.343 4.167 3.606 1.00 88.06 87 GLN A CA 1
ATOM 628 C C . GLN A 1 87 ? 3.414 4.020 2.085 1.00 88.06 87 GLN A C 1
ATOM 630 O O . GLN A 1 87 ? 4.394 3.502 1.558 1.00 88.06 87 GLN A O 1
ATOM 635 N N . ILE A 1 88 ? 2.410 4.516 1.353 1.00 86.00 88 ILE A N 1
ATOM 636 C CA . ILE A 1 88 ? 2.486 4.575 -0.113 1.00 86.00 88 ILE A CA 1
ATOM 637 C C . ILE A 1 88 ? 3.608 5.522 -0.554 1.00 86.00 88 ILE A C 1
ATOM 639 O O . ILE A 1 88 ? 4.327 5.203 -1.497 1.00 86.00 88 ILE A O 1
ATOM 643 N N . ALA A 1 89 ? 3.767 6.679 0.094 1.00 81.25 89 ALA A N 1
ATOM 644 C CA . ALA A 1 89 ? 4.823 7.622 -0.254 1.00 81.25 89 ALA A CA 1
ATOM 645 C C . ALA A 1 89 ? 6.221 7.044 0.017 1.00 81.25 89 ALA A C 1
ATOM 647 O O . ALA A 1 89 ? 7.068 7.090 -0.867 1.00 81.25 89 ALA A O 1
ATOM 648 N N . GLU A 1 90 ? 6.440 6.449 1.186 1.00 82.31 90 GLU A N 1
ATOM 649 C CA . GLU A 1 90 ? 7.714 5.823 1.558 1.00 82.31 90 GLU A CA 1
ATOM 650 C C . GLU A 1 90 ? 8.033 4.639 0.637 1.00 82.31 90 GLU A C 1
ATOM 652 O O . GLU A 1 90 ? 9.097 4.572 0.031 1.00 82.31 90 GLU A O 1
ATOM 657 N N . HIS A 1 91 ? 7.082 3.727 0.432 1.00 81.06 91 HIS A N 1
ATOM 658 C CA . HIS A 1 91 ? 7.377 2.484 -0.274 1.00 81.06 91 HIS A CA 1
ATOM 659 C C . HIS A 1 91 ? 7.425 2.642 -1.802 1.00 81.06 91 HIS A C 1
ATOM 661 O O . HIS A 1 91 ? 8.253 2.020 -2.469 1.00 81.06 91 HIS A O 1
ATOM 667 N N . ILE A 1 92 ? 6.561 3.489 -2.376 1.00 77.00 92 ILE A N 1
ATOM 668 C CA . ILE A 1 92 ? 6.444 3.650 -3.834 1.00 77.00 92 ILE A CA 1
ATOM 669 C C . ILE A 1 92 ? 7.237 4.855 -4.357 1.00 77.00 92 ILE A C 1
ATOM 671 O O . ILE A 1 92 ? 7.710 4.802 -5.491 1.00 77.00 92 ILE A O 1
ATOM 675 N N . LEU A 1 93 ? 7.401 5.935 -3.578 1.00 69.69 93 LEU A N 1
ATOM 676 C CA . LEU A 1 93 ? 7.998 7.188 -4.072 1.00 69.69 93 LEU A CA 1
ATOM 677 C C . LEU A 1 93 ? 9.464 7.400 -3.667 1.00 69.69 93 LEU A C 1
ATOM 679 O O . LEU A 1 93 ? 10.082 8.335 -4.187 1.00 69.69 93 LEU A O 1
ATOM 683 N N . GLU A 1 94 ? 10.040 6.565 -2.795 1.00 62.75 94 GLU A N 1
ATOM 684 C CA . GLU A 1 94 ? 11.436 6.742 -2.381 1.00 62.75 94 GLU A CA 1
AT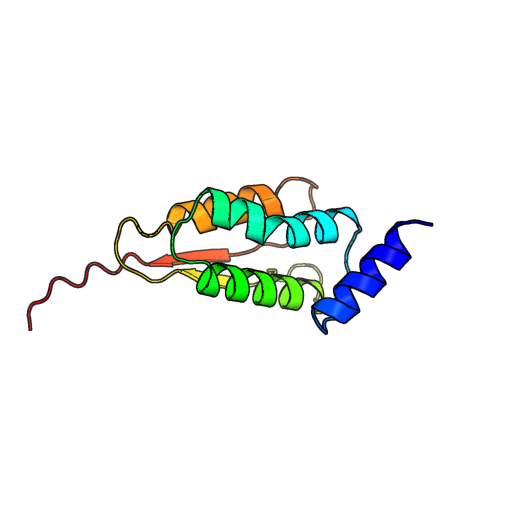OM 685 C C . GLU A 1 94 ? 12.470 6.489 -3.497 1.00 62.75 94 GLU A C 1
ATOM 687 O O . GLU A 1 94 ? 12.526 5.423 -4.123 1.00 62.75 94 GLU A O 1
ATOM 692 N N . GLU A 1 95 ? 13.271 7.550 -3.667 1.00 54.62 95 GLU A N 1
ATOM 693 C CA . GLU A 1 95 ? 14.594 7.778 -4.265 1.00 54.62 95 GLU A CA 1
ATOM 694 C C . GLU A 1 95 ? 15.025 7.013 -5.523 1.00 54.62 95 GLU A C 1
ATOM 696 O O . GLU A 1 95 ? 15.687 5.985 -5.472 1.00 54.62 95 GLU A O 1
ATOM 701 N N . ASN A 1 96 ? 14.814 7.662 -6.670 1.00 40.50 96 ASN A N 1
ATOM 702 C CA . ASN A 1 96 ? 15.882 8.004 -7.617 1.00 40.50 96 ASN A CA 1
ATOM 703 C C . ASN A 1 96 ? 15.412 9.245 -8.387 1.00 40.50 96 ASN A C 1
ATOM 705 O O . ASN A 1 96 ? 14.448 9.117 -9.126 1.00 40.50 96 ASN A O 1
ATOM 709 N N . ASN A 1 97 ? 16.048 10.409 -8.161 1.00 42.91 97 ASN A N 1
ATOM 710 C CA . ASN A 1 97 ? 15.997 11.757 -8.796 1.00 42.91 97 ASN A CA 1
ATOM 711 C C . ASN A 1 97 ? 15.234 12.001 -10.137 1.00 42.91 97 ASN A C 1
ATOM 713 O O . ASN A 1 97 ? 15.642 12.792 -10.986 1.00 42.91 97 ASN A O 1
ATOM 717 N N . SER A 1 98 ? 14.111 11.341 -10.365 1.00 48.41 98 SER A N 1
ATOM 718 C CA . SER A 1 98 ? 13.325 11.281 -11.600 1.00 48.41 98 SER A CA 1
ATOM 719 C C . SER A 1 98 ? 11.918 10.744 -11.277 1.00 48.41 98 SER A C 1
ATOM 721 O O . SER A 1 98 ? 11.337 9.993 -12.052 1.00 48.41 98 SER A O 1
ATOM 723 N N . SER A 1 99 ? 11.377 11.060 -10.095 1.00 46.94 99 SER A N 1
ATOM 724 C CA . SER A 1 99 ? 10.230 10.325 -9.551 1.00 46.94 99 SER A CA 1
ATOM 725 C C . SER A 1 99 ? 8.882 10.753 -10.155 1.00 46.94 99 SER A C 1
ATOM 727 O O . SER A 1 99 ? 8.576 11.954 -10.212 1.00 46.94 99 SER A O 1
ATOM 729 N N . PRO A 1 100 ? 8.017 9.799 -10.538 1.00 48.53 100 PRO A N 1
ATOM 730 C CA . PRO A 1 100 ? 6.625 10.083 -10.849 1.00 48.53 100 PRO A CA 1
ATOM 731 C C . PRO A 1 100 ? 5.890 10.570 -9.588 1.00 48.53 100 PRO A C 1
ATOM 733 O O . PRO A 1 100 ? 5.971 9.982 -8.514 1.00 48.53 100 PRO A O 1
ATOM 736 N N . ARG A 1 101 ? 5.176 11.694 -9.700 1.00 56.59 101 ARG A N 1
ATOM 737 C CA . ARG A 1 101 ? 4.497 12.351 -8.570 1.00 56.59 101 ARG A CA 1
ATOM 738 C C . ARG A 1 101 ? 3.157 11.660 -8.295 1.00 56.59 101 ARG A C 1
ATOM 740 O O . ARG A 1 101 ? 2.247 11.804 -9.103 1.00 56.59 101 ARG A O 1
ATOM 747 N N . LEU A 1 102 ? 2.992 10.927 -7.197 1.00 56.91 102 LEU A N 1
ATOM 748 C CA . LEU A 1 102 ? 1.662 10.503 -6.734 1.00 56.91 102 LEU A CA 1
ATOM 749 C C . LEU A 1 102 ? 1.102 11.559 -5.774 1.00 56.91 102 LEU A C 1
ATOM 751 O O . LEU A 1 102 ? 1.783 11.966 -4.836 1.00 56.91 102 LEU A O 1
ATOM 755 N N . ILE A 1 103 ? -0.127 12.023 -6.011 1.00 59.28 103 ILE A N 1
ATOM 756 C CA . ILE A 1 103 ? -0.779 13.023 -5.156 1.00 59.28 103 ILE A CA 1
ATOM 757 C C . ILE A 1 103 ? -1.777 12.312 -4.238 1.00 59.28 103 ILE A C 1
ATOM 759 O O . ILE A 1 103 ? -2.818 11.836 -4.688 1.00 59.28 103 ILE A O 1
ATOM 763 N N . CYS A 1 104 ? -1.491 12.267 -2.939 1.00 58.09 104 CYS A N 1
ATOM 764 C CA . CYS A 1 104 ? -2.426 11.756 -1.937 1.00 58.09 104 CYS A CA 1
ATOM 765 C C . CYS A 1 104 ? -3.224 12.913 -1.320 1.00 58.09 104 CYS A C 1
ATOM 767 O O . CYS A 1 104 ? -2.668 13.771 -0.635 1.00 58.09 104 CYS A O 1
ATOM 769 N N . LEU A 1 105 ? -4.539 12.929 -1.539 1.00 57.97 105 LEU A N 1
ATOM 770 C CA . LEU A 1 105 ? -5.479 13.858 -0.912 1.00 57.97 105 LEU A CA 1
ATOM 771 C C . LEU A 1 105 ? -6.218 13.125 0.213 1.00 57.97 105 LEU A C 1
ATOM 773 O O . LEU A 1 105 ? -6.910 12.134 -0.017 1.00 57.97 105 LEU A O 1
ATOM 777 N N . ASN A 1 106 ? -6.080 13.609 1.446 1.00 59.44 106 ASN A N 1
ATOM 778 C CA . ASN A 1 106 ? -6.714 13.011 2.620 1.00 59.44 106 ASN A CA 1
ATOM 779 C C . ASN A 1 106 ? -7.810 13.939 3.153 1.00 59.44 106 ASN A C 1
ATOM 781 O O . ASN A 1 106 ? -7.527 15.063 3.568 1.00 59.44 106 ASN A O 1
ATOM 785 N N . ILE A 1 107 ? -9.059 13.468 3.160 1.00 57.78 107 ILE A N 1
ATOM 786 C CA . ILE A 1 107 ? -10.190 14.217 3.715 1.00 57.78 107 ILE A CA 1
ATOM 787 C C . ILE A 1 107 ? -10.616 13.571 5.034 1.00 57.78 107 ILE A C 1
ATOM 789 O O . ILE A 1 107 ? -11.118 12.443 5.078 1.00 57.78 107 ILE A O 1
ATOM 793 N N . LYS A 1 108 ? -10.489 14.316 6.139 1.00 51.09 108 LYS A N 1
ATOM 794 C CA . LYS A 1 108 ? -11.163 13.967 7.396 1.00 51.09 108 LYS A CA 1
ATOM 795 C C . LYS A 1 108 ? -12.658 14.264 7.245 1.00 51.09 108 LYS A C 1
ATOM 797 O O . LYS A 1 108 ? -13.057 15.423 7.291 1.00 51.09 108 LYS A O 1
ATOM 802 N N . LYS A 1 109 ? -13.505 13.236 7.124 1.00 44.38 109 LYS A N 1
ATOM 803 C CA . LYS A 1 109 ? -14.937 13.413 7.410 1.00 44.38 109 LYS A CA 1
ATOM 804 C C . LYS A 1 109 ? -15.094 13.540 8.926 1.00 44.38 109 LYS A C 1
ATOM 806 O O . LYS A 1 109 ? -15.048 12.540 9.635 1.00 44.38 109 LYS A O 1
ATOM 811 N N . ASN A 1 110 ? -15.261 14.766 9.410 1.00 39.84 110 ASN A N 1
ATOM 812 C CA . ASN A 1 110 ? -15.939 15.028 10.674 1.00 39.84 110 ASN A CA 1
ATOM 813 C C . ASN A 1 110 ? -17.359 15.477 10.314 1.00 39.84 110 ASN A C 1
ATOM 815 O O . ASN A 1 110 ? -17.637 16.667 10.214 1.00 39.84 110 ASN A O 1
ATOM 819 N N . ILE A 1 111 ? -18.228 14.515 9.988 1.00 38.84 111 ILE A N 1
ATOM 820 C CA . ILE A 1 111 ? -19.663 14.798 9.940 1.00 38.84 111 ILE A CA 1
ATOM 821 C C . ILE A 1 111 ? -20.115 14.718 11.392 1.00 38.84 111 ILE A C 1
ATOM 823 O O . ILE A 1 111 ? -20.447 13.645 11.892 1.00 38.84 111 ILE A O 1
ATOM 827 N N . LEU A 1 112 ? -20.067 15.858 12.078 1.00 32.88 112 LEU A N 1
ATOM 828 C CA . LEU A 1 112 ? -20.978 16.090 13.185 1.00 32.88 112 LEU A CA 1
ATOM 829 C C . LEU A 1 112 ? -22.384 15.939 12.598 1.00 32.88 112 LEU A C 1
ATOM 831 O O . LEU A 1 112 ? -22.776 16.697 11.711 1.00 32.88 112 LEU A O 1
ATOM 835 N N . TYR A 1 113 ? -23.100 14.907 13.036 1.00 38.97 113 TYR A N 1
ATOM 836 C CA . TYR A 1 113 ? -24.543 14.834 12.866 1.00 38.97 113 TYR A CA 1
ATOM 837 C C . TYR A 1 113 ? -25.142 16.082 13.514 1.00 38.97 113 TYR A C 1
ATOM 839 O O . TYR A 1 113 ? -25.159 16.157 14.734 1.00 38.97 113 TYR A O 1
ATOM 847 N N . HIS A 1 114 ? -25.578 17.047 12.708 1.00 31.78 114 HIS A N 1
ATOM 848 C CA . HIS A 1 114 ? -26.656 17.988 13.016 1.00 31.78 114 HIS A CA 1
ATOM 849 C C . HIS A 1 114 ? -27.121 18.659 11.717 1.00 31.78 114 HIS A C 1
ATOM 851 O O . HIS A 1 114 ? -26.548 19.656 11.283 1.00 31.78 114 HIS A O 1
ATOM 857 N N . ALA A 1 115 ? -28.149 18.068 11.109 1.00 32.88 115 ALA A N 1
ATOM 858 C CA . ALA A 1 115 ? -29.295 18.731 10.486 1.00 32.88 115 ALA A CA 1
ATOM 859 C C . ALA A 1 115 ? -30.369 17.661 10.256 1.00 32.88 115 ALA A C 1
ATOM 861 O O . ALA A 1 115 ? -30.027 16.630 9.633 1.00 32.88 115 ALA A O 1
#

Organism: NCBI:txid758

pLDDT: mean 72.55, std 16.38, range [31.78, 95.0]

Sequence (115 aa):
MGSKQITAVIADLTGIPVNSMTGDELTKLTELPEILNDNIKGQSQAIEQIHKNLLTAMADLRRAGTPLGALLLVGPSGVGKTETAIQIAEHILEENNSSPRLICLNIKKNILYHA

Solvent-accessible surface area (backbone atoms only — not comparable to full-atom values): 7132 Å² total; per-residue (Å²): 133,63,62,70,56,54,46,52,54,50,22,68,76,68,74,47,67,55,83,73,56,54,68,64,61,51,48,44,58,70,50,43,56,59,59,46,50,76,76,31,78,95,42,64,71,60,43,50,52,52,50,54,51,52,53,50,38,54,42,47,92,68,64,89,91,53,55,53,47,74,48,78,41,76,49,59,83,89,72,36,62,68,56,54,49,50,53,49,44,58,64,71,56,63,83,64,104,75,69,66,46,68,44,74,46,79,48,80,52,78,77,73,92,81,131

InterPro domains:
  IPR027417 P-loop containing nucleoside triphosphate hydrolase [G3DSA:3.40.50.300] (1-111)
  IPR027417 P-loop containing nucleoside triphosphate hydrolase [SSF52540] (16-94)
  IPR050130 ATP-dependent Clp protease/Chaperone ClpA/ClpB [PTHR11638] (4-99)

Mean predicted aligned error: 9.72 Å

Foldseek 3Di:
DPQVVLQVVVCVVLVFRLPQDDSLLVVLLVCQLVVCCVPAPPCSVVSVVVSNLLSNLNSPPDDQPAASEEDEADDEPPRCLVVSVVSCCVRNADDDPRGRHYHYHYDHPPPPDDD

Secondary structure (DSSP, 8-state):
--HHHHHHHHHHHHSS--TTS-HHHHHHHHHHHHHHHHHSTT-HHHHHHHHHHHHHHHHS-PPTT--SEEEEEEESTTSSHHHHHHHHHHHHH-SSSS---EEEEEEE-------

Radius of gyration: 15.68 Å; Cα contacts (8 Å, |Δi|>4): 116; chains: 1; bounding box: 46×33×34 Å

Nearest PDB structures (foldseek):
  4fct-assembly1_A  TM=8.264E-01  e=1.845E-03  Thermus thermophilus HB8
  6w21-assembly1_A  TM=7.219E-01  e=2.488E-03  Escherichia coli K-12
  6w6h-assembly1_A  TM=6.145E-01  e=1.369E-03  Mycobacterium tuberculosis
  6uqe-assembly1_A  TM=7.237E-01  e=4.259E-03  Escherichia coli K-12
  6w6e-assembly1_A  TM=6.433E-01  e=3.159E-03  Mycobacterium tuberculosis